Protein AF-A0A2H3KVD7-F1 (afdb_monomer_lite)

Organism: NCBI:txid1506545

Radius of gyration: 15.06 Å; chains: 1; bounding box: 33×27×46 Å

Structure (mmCIF, N/CA/C/O backbone):
data_AF-A0A2H3KVD7-F1
#
_entry.id   AF-A0A2H3KVD7-F1
#
loop_
_atom_site.group_PDB
_atom_site.id
_atom_site.type_symbol
_a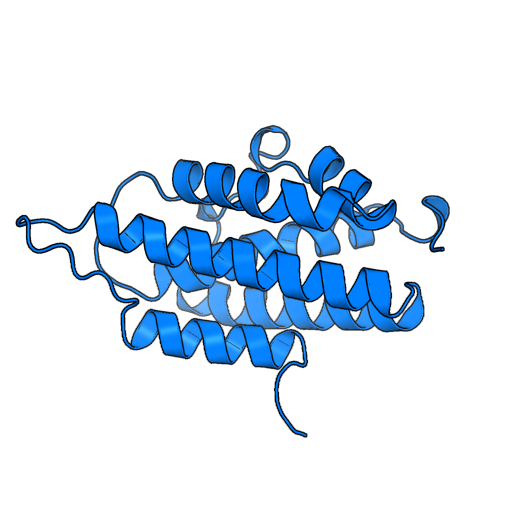tom_site.label_atom_id
_atom_site.label_alt_id
_atom_site.label_comp_id
_atom_site.label_asym_id
_atom_site.label_entity_id
_atom_site.label_seq_id
_atom_site.pdbx_PDB_ins_code
_atom_site.Cartn_x
_atom_site.Cartn_y
_atom_site.Cartn_z
_atom_site.occupancy
_atom_site.B_iso_or_equiv
_atom_site.auth_seq_id
_atom_site.auth_comp_id
_atom_site.auth_asym_id
_atom_site.auth_atom_id
_atom_site.pdbx_PDB_model_num
ATOM 1 N N . MET A 1 1 ? -15.560 2.776 14.580 1.00 54.00 1 MET A N 1
ATOM 2 C CA . MET A 1 1 ? -14.221 3.324 14.859 1.00 54.00 1 MET A CA 1
ATOM 3 C C . MET A 1 1 ? -13.344 2.201 15.348 1.00 54.00 1 MET A C 1
ATOM 5 O O . MET A 1 1 ? -13.723 1.535 16.313 1.00 54.00 1 MET A O 1
ATOM 9 N N . THR A 1 2 ? -12.218 1.989 14.683 1.00 61.47 2 THR A N 1
ATOM 10 C CA . THR A 1 2 ? -11.253 0.954 15.060 1.00 61.47 2 THR A CA 1
ATOM 11 C C . THR A 1 2 ? -10.244 1.555 16.020 1.00 61.47 2 THR A C 1
ATOM 13 O O . THR A 1 2 ? -9.649 2.585 15.731 1.00 61.47 2 THR A O 1
ATOM 16 N N . ARG A 1 3 ? -10.072 0.958 17.204 1.00 58.84 3 ARG A N 1
ATOM 17 C CA . ARG A 1 3 ? -9.093 1.464 18.177 1.00 58.84 3 ARG A CA 1
ATOM 18 C C . ARG A 1 3 ? -7.698 0.949 17.846 1.00 58.84 3 ARG A C 1
ATOM 20 O O . ARG A 1 3 ? -7.531 -0.237 17.564 1.00 58.84 3 ARG A O 1
ATOM 27 N N . ARG A 1 4 ? -6.710 1.824 18.032 1.00 53.81 4 ARG A N 1
ATOM 28 C CA . ARG A 1 4 ? -5.251 1.604 18.001 1.00 53.81 4 ARG A CA 1
ATOM 29 C C . ARG A 1 4 ? -4.741 0.253 18.513 1.00 53.81 4 ARG A C 1
ATOM 31 O O . ARG A 1 4 ? -3.754 -0.283 18.025 1.00 53.81 4 ARG A O 1
ATOM 38 N N . GLU A 1 5 ? -5.395 -0.274 19.542 1.00 58.00 5 GLU A N 1
ATOM 39 C CA . GLU A 1 5 ? -5.004 -1.489 20.268 1.00 58.00 5 GLU A CA 1
ATOM 40 C C . GLU A 1 5 ? -5.377 -2.785 19.531 1.00 58.00 5 GLU A C 1
ATOM 42 O O . GLU A 1 5 ? -5.016 -3.874 19.968 1.00 58.00 5 GLU A O 1
ATOM 47 N N . SER A 1 6 ? -6.083 -2.677 18.404 1.00 65.19 6 SER A N 1
ATOM 48 C CA . SER A 1 6 ? -6.601 -3.827 17.656 1.00 65.19 6 SER A CA 1
ATOM 49 C C . SER A 1 6 ? -5.545 -4.525 16.793 1.00 65.19 6 SER A C 1
ATOM 51 O O . SER A 1 6 ? -5.834 -5.598 16.258 1.00 65.19 6 SER A O 1
ATOM 53 N N . PHE A 1 7 ? -4.346 -3.939 16.648 1.00 80.38 7 PHE A N 1
ATOM 54 C CA . PHE A 1 7 ? -3.280 -4.463 15.792 1.00 80.38 7 PHE A CA 1
ATOM 55 C C . PHE A 1 7 ? -1.945 -4.612 16.528 1.00 80.38 7 PHE A C 1
ATOM 57 O O . PHE A 1 7 ? -1.482 -3.704 17.225 1.00 80.38 7 PHE A O 1
ATOM 64 N N . ASN A 1 8 ? -1.297 -5.761 16.341 1.00 85.62 8 ASN A N 1
ATOM 65 C CA . ASN A 1 8 ? 0.049 -6.033 16.840 1.00 85.62 8 ASN A CA 1
ATOM 66 C C . ASN A 1 8 ? 1.139 -5.500 15.887 1.00 85.62 8 ASN A C 1
ATOM 68 O O . ASN A 1 8 ? 0.862 -5.021 14.791 1.00 85.62 8 ASN A O 1
ATOM 72 N N . ALA A 1 9 ? 2.410 -5.583 16.294 1.00 81.25 9 ALA A N 1
ATOM 73 C CA . ALA A 1 9 ? 3.524 -5.044 15.510 1.00 81.25 9 ALA A CA 1
ATOM 74 C C . ALA A 1 9 ? 3.652 -5.656 14.101 1.00 81.25 9 ALA A C 1
ATOM 76 O O . ALA A 1 9 ? 3.942 -4.927 13.158 1.00 81.25 9 ALA A O 1
ATOM 77 N N . ALA A 1 10 ? 3.418 -6.962 13.943 1.00 82.56 10 ALA A N 1
ATOM 78 C CA . ALA A 1 10 ? 3.500 -7.630 12.643 1.00 82.56 10 ALA A CA 1
ATOM 79 C C . ALA A 1 10 ? 2.334 -7.238 11.722 1.00 82.56 10 ALA A C 1
ATOM 81 O O . ALA A 1 10 ? 2.520 -7.083 10.518 1.00 82.56 10 ALA A O 1
ATOM 82 N N . GLU A 1 11 ? 1.148 -7.034 12.293 1.00 87.38 11 GLU A N 1
ATOM 83 C CA . GLU A 1 11 ? -0.032 -6.538 11.580 1.00 87.38 11 GLU A CA 1
ATOM 84 C C . GLU A 1 11 ? 0.172 -5.095 11.106 1.00 87.38 11 GLU A C 1
ATOM 86 O O . GLU A 1 11 ? -0.116 -4.782 9.955 1.00 87.38 11 GLU A O 1
ATOM 91 N N . TRP A 1 12 ? 0.764 -4.237 11.941 1.00 84.56 12 TRP A N 1
ATOM 92 C CA . TRP A 1 12 ? 1.166 -2.894 11.518 1.00 84.56 12 TRP A CA 1
ATOM 93 C C . TRP A 1 12 ? 2.193 -2.926 10.389 1.00 84.56 12 TRP A C 1
ATOM 95 O O . TRP A 1 12 ? 2.063 -2.172 9.432 1.00 84.56 12 TRP A O 1
ATOM 105 N N . THR A 1 13 ? 3.191 -3.807 10.460 1.00 82.44 13 THR A N 1
ATOM 106 C CA . THR A 1 13 ? 4.155 -3.971 9.367 1.00 82.44 13 THR A CA 1
ATOM 107 C C . THR A 1 13 ? 3.457 -4.383 8.072 1.00 82.44 13 THR A C 1
ATOM 109 O O . THR A 1 13 ? 3.656 -3.729 7.056 1.00 82.44 13 THR A O 1
ATOM 112 N N . LEU A 1 14 ? 2.559 -5.373 8.120 1.00 86.38 14 LEU A N 1
ATOM 113 C CA . LEU A 1 14 ? 1.763 -5.800 6.965 1.00 86.38 14 LEU A CA 1
ATOM 114 C C . LEU A 1 14 ? 0.976 -4.639 6.334 1.00 86.38 14 LEU A C 1
ATOM 116 O O . LEU A 1 14 ? 1.015 -4.468 5.117 1.00 86.38 14 LEU A O 1
ATOM 120 N N . LEU A 1 15 ? 0.292 -3.829 7.151 1.00 87.38 15 LEU A N 1
ATOM 121 C CA . LEU A 1 15 ? -0.505 -2.696 6.666 1.00 87.38 15 LEU A CA 1
ATOM 122 C C . LEU A 1 15 ? 0.341 -1.633 5.953 1.00 87.38 15 LEU A C 1
ATOM 124 O O . LEU A 1 15 ? -0.174 -0.955 5.066 1.00 87.38 15 LEU A O 1
ATOM 128 N N . GLY A 1 16 ? 1.616 -1.493 6.322 1.00 83.50 16 GLY A N 1
ATOM 129 C CA . GLY A 1 16 ? 2.540 -0.542 5.704 1.00 83.50 16 GLY A CA 1
ATOM 130 C C . GLY A 1 16 ? 3.337 -1.099 4.540 1.00 83.50 16 GLY A C 1
ATOM 131 O O . GLY A 1 16 ? 3.705 -0.344 3.646 1.00 83.50 16 GLY A O 1
ATOM 132 N N . ASP A 1 17 ? 3.588 -2.402 4.530 1.00 84.25 17 ASP A N 1
ATOM 133 C CA . ASP A 1 17 ? 4.376 -3.044 3.485 1.00 84.25 17 ASP A CA 1
ATOM 134 C C . ASP A 1 17 ? 3.518 -3.329 2.247 1.00 84.25 17 ASP A C 1
ATOM 136 O O . ASP A 1 17 ? 4.013 -3.206 1.131 1.00 84.25 17 ASP A O 1
ATOM 140 N N . ALA A 1 18 ? 2.220 -3.615 2.406 1.00 88.31 18 ALA A N 1
ATOM 141 C CA . ALA A 1 18 ? 1.333 -3.873 1.269 1.00 88.31 18 ALA A CA 1
ATOM 142 C C . ALA A 1 18 ? 1.222 -2.694 0.270 1.00 88.31 18 ALA A C 1
ATOM 144 O O . ALA A 1 18 ? 1.398 -2.934 -0.927 1.00 88.31 18 ALA A O 1
ATOM 145 N N . PRO A 1 19 ? 1.013 -1.428 0.695 1.00 86.88 19 PRO A N 1
ATOM 146 C CA . PRO A 1 19 ? 1.011 -0.288 -0.219 1.00 86.88 19 PRO A CA 1
ATOM 147 C C . PRO A 1 19 ? 2.367 -0.089 -0.916 1.00 86.88 19 PRO A C 1
ATOM 149 O O . PRO A 1 19 ? 2.415 0.170 -2.119 1.00 86.88 19 PRO A O 1
ATOM 152 N N . LEU A 1 20 ? 3.478 -0.257 -0.189 1.00 82.94 20 LEU A N 1
ATOM 153 C CA . LEU A 1 20 ? 4.827 -0.109 -0.746 1.00 82.94 20 LEU A CA 1
ATOM 154 C C . LEU A 1 20 ? 5.145 -1.204 -1.772 1.00 82.94 20 LEU A C 1
ATOM 156 O O . LEU A 1 20 ? 5.687 -0.908 -2.837 1.00 82.94 20 LEU A O 1
ATOM 160 N N . ALA A 1 21 ? 4.772 -2.452 -1.483 1.00 84.81 21 ALA A N 1
ATOM 161 C CA . ALA A 1 21 ? 4.927 -3.574 -2.399 1.00 84.81 21 ALA A CA 1
ATOM 162 C C . ALA A 1 21 ? 4.078 -3.387 -3.665 1.00 84.81 21 ALA A C 1
ATOM 164 O O . ALA A 1 21 ? 4.566 -3.644 -4.764 1.00 84.81 21 ALA A O 1
ATOM 165 N N . ALA A 1 22 ? 2.849 -2.870 -3.541 1.00 88.25 22 ALA A N 1
ATOM 166 C CA . ALA A 1 22 ? 2.006 -2.534 -4.688 1.00 88.25 22 ALA A CA 1
ATOM 167 C C . ALA A 1 22 ? 2.649 -1.466 -5.587 1.00 88.25 22 ALA A C 1
ATOM 169 O O . ALA A 1 22 ? 2.747 -1.663 -6.799 1.00 88.25 22 ALA A O 1
ATOM 170 N N . GLY A 1 23 ? 3.144 -0.368 -5.003 1.00 83.31 23 GLY A N 1
ATOM 171 C CA . GLY A 1 23 ? 3.862 0.664 -5.755 1.00 83.31 23 GLY A CA 1
ATOM 172 C C . GLY A 1 23 ? 5.129 0.124 -6.427 1.00 83.31 23 GLY A C 1
ATOM 173 O O . GLY A 1 23 ? 5.389 0.425 -7.590 1.00 83.31 23 GLY A O 1
ATOM 174 N N . ALA A 1 24 ? 5.890 -0.726 -5.733 1.00 79.88 24 ALA A N 1
ATOM 175 C CA . ALA A 1 24 ? 7.101 -1.345 -6.267 1.00 79.88 24 ALA A CA 1
ATOM 176 C C . ALA A 1 24 ? 6.804 -2.308 -7.428 1.00 79.88 24 ALA A C 1
ATOM 178 O O . ALA A 1 24 ? 7.501 -2.282 -8.441 1.00 79.88 24 ALA A O 1
ATOM 179 N N . ALA A 1 25 ? 5.755 -3.127 -7.313 1.00 84.12 25 ALA A N 1
ATOM 180 C CA . ALA A 1 25 ? 5.337 -4.040 -8.372 1.00 84.12 25 ALA A CA 1
ATOM 181 C C . ALA A 1 25 ? 4.958 -3.286 -9.655 1.00 84.12 25 ALA A C 1
ATOM 183 O O . ALA A 1 25 ? 5.305 -3.732 -10.746 1.00 84.12 25 ALA A O 1
ATOM 184 N N . VAL A 1 26 ? 4.299 -2.127 -9.532 1.00 83.56 26 VAL A N 1
ATOM 185 C CA . VAL A 1 26 ? 3.985 -1.256 -10.676 1.00 83.56 26 VAL A CA 1
ATOM 186 C C . VAL A 1 26 ? 5.229 -0.610 -11.260 1.00 83.56 26 VAL A C 1
ATOM 188 O O . VAL A 1 26 ? 5.404 -0.661 -12.473 1.00 83.56 26 VAL A O 1
ATOM 191 N N . ALA A 1 27 ? 6.101 -0.045 -10.421 1.00 76.88 27 ALA A N 1
ATOM 192 C CA . ALA A 1 27 ? 7.344 0.578 -10.876 1.00 76.88 27 ALA A CA 1
ATOM 193 C C . ALA A 1 27 ? 8.201 -0.393 -11.698 1.00 76.88 27 ALA A C 1
ATOM 195 O O . ALA A 1 27 ? 8.738 -0.029 -12.741 1.00 76.88 27 ALA A O 1
ATOM 196 N N . LEU A 1 28 ? 8.295 -1.645 -11.245 1.00 76.56 28 LEU A N 1
ATOM 197 C CA . LEU A 1 28 ? 9.092 -2.672 -11.906 1.00 76.56 28 LEU A CA 1
ATOM 198 C C . LEU A 1 28 ? 8.383 -3.303 -13.116 1.00 76.56 28 LEU A C 1
ATOM 200 O O . LEU A 1 28 ? 9.041 -3.984 -13.902 1.00 76.56 28 LEU A O 1
ATOM 204 N N . ALA A 1 29 ? 7.072 -3.082 -13.289 1.00 77.50 29 ALA A N 1
ATOM 205 C CA . ALA A 1 29 ? 6.307 -3.634 -14.407 1.00 77.50 29 ALA A CA 1
ATOM 206 C C . ALA A 1 29 ? 6.690 -3.046 -15.767 1.00 77.50 29 ALA A C 1
ATOM 208 O O . ALA A 1 29 ? 6.412 -3.660 -16.794 1.00 77.50 29 ALA A O 1
ATOM 209 N N . SER A 1 30 ? 7.360 -1.892 -15.784 1.00 65.06 30 SER A N 1
ATOM 210 C CA . SER A 1 30 ? 7.786 -1.215 -17.004 1.00 65.06 30 SER A CA 1
ATOM 211 C C . SER A 1 30 ? 9.321 -1.186 -17.105 1.00 65.06 30 SER A C 1
ATOM 213 O O . SER A 1 30 ? 9.995 -0.609 -16.248 1.00 65.06 30 SER A O 1
ATOM 215 N N . PRO A 1 31 ? 9.934 -1.791 -18.141 1.00 52.75 31 PRO A N 1
ATOM 216 C CA . PRO A 1 31 ? 11.380 -1.763 -18.330 1.00 52.75 31 PRO A CA 1
ATOM 217 C C . PRO A 1 31 ? 11.807 -0.435 -18.980 1.00 52.75 31 PRO A C 1
ATOM 219 O O . PRO A 1 31 ? 12.018 -0.351 -20.188 1.00 52.75 31 PRO A O 1
ATOM 222 N N . GLY A 1 32 ? 11.944 0.618 -18.171 1.00 49.34 32 GLY A N 1
ATOM 223 C CA . GLY A 1 32 ? 12.363 1.956 -18.608 1.00 49.34 32 GLY A CA 1
ATOM 224 C C . GLY A 1 32 ? 13.133 2.700 -17.518 1.00 49.34 32 GLY A C 1
ATOM 225 O O . GLY A 1 32 ? 12.573 3.513 -16.801 1.00 49.34 32 GLY A O 1
ATOM 226 N N . GLY A 1 33 ? 14.423 2.401 -17.347 1.00 49.06 33 GLY A N 1
ATOM 227 C CA . GLY A 1 33 ? 15.237 2.890 -16.227 1.00 49.06 33 GLY A CA 1
ATOM 228 C C . GLY A 1 33 ? 15.150 4.401 -15.952 1.00 49.06 33 GLY A C 1
ATOM 229 O O . GLY A 1 33 ? 15.663 5.211 -16.721 1.00 49.06 33 GLY A O 1
ATOM 230 N N . GLY A 1 34 ? 14.587 4.762 -14.795 1.00 50.12 34 GLY A N 1
ATOM 231 C CA . GLY A 1 34 ? 14.566 6.116 -14.242 1.00 50.12 34 GLY A CA 1
ATOM 232 C C . GLY A 1 34 ? 14.885 6.090 -12.745 1.00 50.12 34 GLY A C 1
ATOM 233 O O . GLY A 1 34 ? 14.227 5.425 -11.957 1.00 50.12 34 GLY A O 1
ATOM 234 N N . ARG A 1 35 ? 15.942 6.796 -12.342 1.00 50.78 35 ARG A N 1
ATOM 235 C CA . ARG A 1 35 ? 16.692 6.584 -11.090 1.00 50.78 35 ARG A CA 1
ATOM 236 C C . ARG A 1 35 ? 16.108 7.244 -9.824 1.00 50.78 35 ARG A C 1
ATOM 238 O O . ARG A 1 35 ? 16.885 7.577 -8.933 1.00 50.78 35 ARG A O 1
ATOM 245 N N . SER A 1 36 ? 14.789 7.433 -9.716 1.00 55.09 36 SER A N 1
ATOM 246 C CA . SER A 1 36 ? 14.174 8.006 -8.498 1.00 55.09 36 SER A CA 1
ATOM 247 C C . SER A 1 36 ? 12.889 7.304 -8.033 1.00 55.09 36 SER A C 1
ATOM 249 O O . SER A 1 36 ? 11.957 7.943 -7.550 1.00 55.09 36 SER A O 1
ATOM 251 N N . GLU A 1 37 ? 12.842 5.969 -8.129 1.00 60.50 37 GLU A N 1
ATOM 252 C CA . GLU A 1 37 ? 11.740 5.139 -7.598 1.00 60.50 37 GLU A CA 1
ATOM 253 C C . GLU A 1 37 ? 11.421 5.456 -6.127 1.00 60.50 37 GLU A C 1
ATOM 255 O O . GLU A 1 37 ? 10.259 5.529 -5.737 1.00 60.50 37 GLU A O 1
ATOM 260 N N . ALA A 1 38 ? 12.450 5.723 -5.316 1.00 60.75 38 ALA A N 1
ATOM 261 C CA . ALA A 1 38 ? 12.279 6.080 -3.911 1.00 60.75 38 ALA A CA 1
ATOM 262 C C . ALA A 1 38 ? 11.589 7.444 -3.724 1.00 60.75 38 ALA A C 1
ATOM 264 O O . ALA A 1 38 ? 10.733 7.582 -2.858 1.00 60.75 38 ALA A O 1
ATOM 265 N N . GLU A 1 39 ? 11.919 8.454 -4.535 1.00 65.69 39 GLU A N 1
ATOM 266 C CA . GLU A 1 39 ? 11.308 9.786 -4.427 1.00 65.69 39 GLU A CA 1
ATOM 267 C C . GLU A 1 39 ? 9.864 9.793 -4.927 1.00 65.69 39 GLU A C 1
ATOM 269 O O . GLU A 1 39 ? 9.006 10.411 -4.299 1.00 65.69 39 GLU A O 1
ATOM 274 N N . ALA A 1 40 ? 9.583 9.069 -6.014 1.00 69.81 40 ALA A N 1
ATOM 275 C CA . ALA A 1 40 ? 8.225 8.856 -6.506 1.00 69.81 40 ALA A CA 1
ATOM 276 C C . ALA A 1 40 ? 7.357 8.141 -5.461 1.00 69.81 40 ALA A C 1
ATOM 278 O O . ALA A 1 40 ? 6.238 8.574 -5.190 1.00 69.81 40 ALA A O 1
ATOM 279 N N . MET A 1 41 ? 7.900 7.106 -4.813 1.00 70.50 41 MET A N 1
ATOM 280 C CA . MET A 1 41 ? 7.226 6.400 -3.722 1.00 70.50 41 MET A CA 1
ATOM 281 C C . MET A 1 41 ? 6.955 7.325 -2.529 1.00 70.50 41 MET A C 1
ATOM 283 O O . MET A 1 41 ? 5.849 7.334 -1.999 1.00 70.50 41 MET A O 1
ATOM 287 N N . MET A 1 42 ? 7.930 8.150 -2.128 1.00 69.62 42 MET A N 1
ATOM 288 C CA . MET A 1 42 ? 7.757 9.109 -1.027 1.00 69.62 42 MET A CA 1
ATOM 289 C C . MET A 1 42 ? 6.709 10.184 -1.348 1.00 69.62 42 MET A C 1
ATOM 291 O O . MET A 1 42 ? 5.864 10.491 -0.505 1.00 69.62 42 MET A O 1
ATOM 295 N N . LYS A 1 43 ? 6.724 10.748 -2.563 1.00 72.44 43 LYS A N 1
ATOM 296 C CA . LYS A 1 43 ? 5.719 11.730 -3.006 1.00 72.44 43 LYS A CA 1
ATOM 297 C C . LYS A 1 43 ? 4.328 11.109 -3.092 1.00 72.44 43 LYS A C 1
ATOM 299 O O . LYS A 1 43 ? 3.380 11.702 -2.582 1.00 72.44 43 LYS A O 1
ATOM 304 N N . GLY A 1 44 ? 4.227 9.899 -3.641 1.00 72.00 44 GLY A N 1
ATOM 305 C CA . GLY A 1 44 ? 2.976 9.149 -3.710 1.00 72.00 44 GLY A CA 1
ATOM 306 C C . GLY A 1 44 ? 2.423 8.822 -2.330 1.00 72.00 44 GLY A C 1
ATOM 307 O O . GLY A 1 44 ? 1.233 9.001 -2.099 1.00 72.00 44 GLY A O 1
ATOM 308 N N . TRP A 1 45 ? 3.284 8.438 -1.383 1.00 74.81 45 TRP A N 1
ATOM 309 C CA . TRP A 1 45 ? 2.876 8.159 -0.005 1.00 74.81 45 TRP A CA 1
ATOM 310 C C . TRP A 1 45 ? 2.295 9.399 0.667 1.00 74.81 45 TRP A C 1
ATOM 312 O O . TRP A 1 45 ? 1.238 9.325 1.290 1.00 74.81 45 TRP A O 1
ATOM 322 N N . ARG A 1 46 ? 2.952 10.555 0.509 1.00 75.81 46 ARG A N 1
ATOM 323 C CA . ARG A 1 46 ? 2.461 11.830 1.049 1.00 75.81 46 ARG A CA 1
ATOM 324 C C . ARG A 1 46 ? 1.135 12.239 0.405 1.00 75.81 46 ARG A C 1
ATOM 326 O O . ARG A 1 46 ? 0.191 12.524 1.131 1.00 75.81 46 ARG A O 1
ATOM 333 N N . ALA A 1 47 ? 1.042 12.198 -0.924 1.00 74.81 47 ALA A N 1
ATOM 334 C CA . ALA A 1 47 ? -0.165 12.581 -1.658 1.00 74.81 47 ALA A CA 1
ATOM 335 C C . ALA A 1 47 ? -1.364 11.666 -1.348 1.00 74.81 47 ALA A C 1
ATOM 337 O O . ALA A 1 47 ? -2.462 12.146 -1.079 1.00 74.81 47 ALA A O 1
ATOM 338 N N . ALA A 1 48 ? -1.161 10.345 -1.325 1.00 71.38 48 ALA A N 1
ATOM 339 C CA . ALA A 1 48 ? -2.207 9.394 -0.951 1.00 71.38 48 ALA A CA 1
ATOM 340 C C . ALA A 1 48 ? -2.568 9.518 0.542 1.00 71.38 48 ALA A C 1
ATOM 342 O O . ALA A 1 48 ? -3.730 9.375 0.931 1.00 71.38 48 ALA A O 1
ATOM 343 N N . GLY A 1 49 ? -1.578 9.836 1.380 1.00 70.81 49 GLY A N 1
ATOM 344 C CA . GLY A 1 49 ? -1.742 10.012 2.814 1.00 70.81 49 GLY A CA 1
ATOM 345 C C . GLY A 1 49 ? -2.605 11.212 3.203 1.00 70.81 49 GLY A C 1
ATOM 346 O O . GLY A 1 49 ? -3.306 11.124 4.204 1.00 70.81 49 GLY A O 1
ATOM 347 N N . GLU A 1 50 ? -2.628 12.296 2.422 1.00 74.56 50 GLU A N 1
ATOM 348 C CA . GLU A 1 50 ? -3.464 13.479 2.707 1.00 74.56 50 GLU A CA 1
ATOM 349 C C . GLU A 1 50 ? -4.966 13.157 2.740 1.00 74.56 50 GLU A C 1
ATOM 351 O O . GLU A 1 50 ? -5.699 13.674 3.587 1.00 74.56 50 GLU A O 1
ATOM 356 N N . HIS A 1 51 ? -5.426 12.268 1.856 1.00 67.50 51 HIS A N 1
ATOM 357 C CA . HIS A 1 51 ? -6.815 11.805 1.838 1.00 67.50 51 HIS A CA 1
ATOM 358 C C . HIS A 1 51 ? -7.065 10.702 2.868 1.00 67.50 51 HIS A C 1
ATOM 360 O O . HIS A 1 51 ? -8.075 10.722 3.569 1.00 67.50 51 HIS A O 1
ATOM 366 N N . PHE A 1 52 ? -6.125 9.767 3.016 1.00 70.94 52 PHE A N 1
ATOM 367 C CA . PHE A 1 52 ? -6.285 8.635 3.926 1.00 70.94 52 PHE A CA 1
ATOM 368 C C . PHE A 1 52 ? -6.217 9.037 5.411 1.00 70.94 52 PHE A C 1
ATOM 370 O O . PHE A 1 52 ? -6.933 8.478 6.248 1.00 70.94 52 PHE A O 1
ATOM 377 N N . ALA A 1 53 ? -5.429 10.067 5.740 1.00 74.31 53 ALA A N 1
ATOM 378 C CA . ALA A 1 53 ? -5.280 10.604 7.092 1.00 74.31 53 ALA A CA 1
ATOM 379 C C . ALA A 1 53 ? -6.533 11.307 7.643 1.00 74.31 53 ALA A C 1
ATOM 381 O O . ALA A 1 53 ? -6.526 11.769 8.783 1.00 74.31 53 ALA A O 1
ATOM 382 N N . GLN A 1 54 ? -7.619 11.373 6.868 1.00 77.00 54 GLN A N 1
ATOM 383 C CA . GLN A 1 54 ? -8.922 11.829 7.357 1.00 77.00 54 GLN A CA 1
ATOM 384 C C . GLN A 1 54 ? -9.580 10.809 8.302 1.00 77.00 54 GLN A C 1
ATOM 386 O O . GLN A 1 54 ? -10.449 11.178 9.091 1.00 77.00 54 GLN A O 1
ATOM 391 N N . THR A 1 55 ? -9.138 9.546 8.267 1.00 75.06 55 THR A N 1
ATOM 392 C CA . THR A 1 55 ? -9.544 8.499 9.217 1.00 75.06 55 THR A CA 1
ATOM 393 C C . THR A 1 55 ? -8.489 8.317 10.313 1.00 75.06 55 THR A C 1
ATOM 395 O O . THR A 1 55 ? -7.300 8.524 10.077 1.00 75.06 55 THR A O 1
ATOM 398 N N . GLU A 1 56 ? -8.896 7.894 11.517 1.00 77.94 56 GLU A N 1
ATOM 399 C CA . GLU A 1 56 ? -7.957 7.658 12.632 1.00 77.94 56 GLU A CA 1
ATOM 400 C C . GLU A 1 56 ? -6.930 6.569 12.280 1.00 77.94 56 GLU A C 1
ATOM 402 O O . GLU A 1 56 ? -5.726 6.769 12.453 1.00 77.94 56 GLU A O 1
ATOM 407 N N . LEU A 1 57 ? -7.395 5.458 11.694 1.00 77.31 57 LEU A N 1
ATOM 408 C CA . LEU A 1 57 ? -6.529 4.388 11.203 1.00 77.31 57 LEU A CA 1
ATOM 409 C C . LEU A 1 57 ? -5.579 4.888 10.111 1.00 77.31 57 LEU A C 1
ATOM 411 O O . LEU A 1 57 ? -4.391 4.567 10.130 1.00 77.31 57 LEU A O 1
ATOM 415 N N . GLY A 1 58 ? -6.084 5.677 9.164 1.00 75.88 58 GLY A N 1
ATOM 416 C CA . GLY A 1 58 ? -5.274 6.147 8.054 1.00 75.88 58 GLY A CA 1
ATOM 417 C C . GLY A 1 58 ? -4.212 7.153 8.470 1.00 75.88 58 GLY A C 1
ATOM 418 O O . GLY A 1 58 ? -3.069 7.043 8.031 1.00 75.88 58 GLY A O 1
ATOM 419 N N . ALA A 1 59 ? -4.530 8.061 9.396 1.00 78.00 59 ALA A N 1
ATOM 420 C CA . ALA A 1 59 ? -3.552 8.995 9.946 1.00 78.00 59 ALA A CA 1
ATOM 421 C C . ALA A 1 59 ? -2.419 8.246 10.655 1.00 78.00 59 ALA A C 1
ATOM 423 O O . ALA A 1 59 ? -1.245 8.599 10.523 1.00 78.00 59 ALA A O 1
ATOM 424 N N . GLU A 1 60 ? -2.761 7.177 11.375 1.00 78.06 60 GLU A N 1
ATOM 425 C CA . GLU A 1 60 ? -1.779 6.357 12.065 1.00 78.06 60 GLU A CA 1
ATOM 426 C C . GLU A 1 60 ? -0.921 5.532 11.105 1.00 78.06 60 GLU A C 1
ATOM 428 O O . GLU A 1 60 ? 0.296 5.487 11.282 1.00 78.06 60 GLU A O 1
ATOM 433 N N . ILE A 1 61 ? -1.512 4.935 10.066 1.00 73.50 61 ILE A N 1
ATOM 434 C CA . ILE A 1 61 ? -0.764 4.226 9.020 1.00 73.50 61 ILE A CA 1
ATOM 435 C C . ILE A 1 61 ? 0.232 5.176 8.355 1.00 73.50 61 ILE A C 1
ATOM 437 O O . ILE A 1 61 ? 1.423 4.871 8.309 1.00 73.50 61 ILE A O 1
ATOM 441 N N . VAL A 1 62 ? -0.223 6.351 7.914 1.00 76.12 62 VAL A N 1
ATOM 442 C CA . VAL A 1 62 ? 0.623 7.341 7.232 1.00 76.12 62 VAL A CA 1
ATOM 443 C C . VAL A 1 62 ? 1.772 7.800 8.130 1.00 76.12 62 VAL A C 1
ATOM 445 O O . VAL A 1 62 ? 2.908 7.868 7.668 1.00 76.12 62 VAL A O 1
ATOM 448 N N . ALA A 1 63 ? 1.506 8.067 9.413 1.00 75.81 63 ALA A N 1
ATOM 449 C CA . ALA A 1 63 ? 2.515 8.549 10.355 1.00 75.81 63 ALA A CA 1
ATOM 450 C C . ALA A 1 63 ? 3.494 7.459 10.831 1.00 75.81 63 ALA A C 1
ATOM 452 O O . ALA A 1 63 ? 4.674 7.738 11.067 1.00 75.81 63 ALA A O 1
ATOM 453 N N . ARG A 1 64 ? 3.014 6.225 11.030 1.00 72.00 64 ARG A N 1
ATOM 454 C CA . ARG A 1 64 ? 3.801 5.111 11.585 1.00 72.00 64 ARG A CA 1
ATOM 455 C C . ARG A 1 64 ? 4.614 4.388 10.523 1.00 72.00 64 ARG A C 1
ATOM 457 O O . ARG A 1 64 ? 5.695 3.882 10.822 1.00 72.00 64 ARG A O 1
ATOM 464 N N . LEU A 1 65 ? 4.073 4.303 9.316 1.00 70.75 65 LEU A N 1
ATOM 465 C CA . LEU A 1 65 ? 4.613 3.490 8.233 1.00 70.75 65 LEU A CA 1
ATOM 466 C C . LEU A 1 65 ? 5.258 4.346 7.147 1.00 70.75 65 LEU A C 1
ATOM 468 O O . LEU A 1 65 ? 5.621 3.808 6.105 1.00 70.75 65 LEU A O 1
ATOM 472 N N . ASP A 1 66 ? 5.449 5.637 7.440 1.00 70.44 66 ASP A N 1
ATOM 473 C CA . ASP A 1 66 ? 6.197 6.585 6.627 1.00 70.44 66 ASP A CA 1
ATOM 474 C C . ASP A 1 66 ? 7.503 5.942 6.118 1.00 70.44 66 ASP A C 1
ATOM 476 O O . ASP A 1 66 ? 8.371 5.580 6.929 1.00 70.44 66 ASP A O 1
ATOM 480 N N . PRO A 1 67 ? 7.656 5.771 4.792 1.00 65.19 67 PRO A N 1
ATOM 481 C CA . PRO A 1 67 ? 8.837 5.151 4.212 1.00 65.19 67 PRO A CA 1
ATOM 482 C C . PRO A 1 67 ? 10.124 5.931 4.521 1.00 65.19 67 PRO A C 1
ATOM 484 O O . PRO A 1 67 ? 11.185 5.313 4.604 1.00 65.19 67 PRO A O 1
ATOM 487 N N . GLU A 1 68 ? 10.063 7.243 4.797 1.00 66.38 68 GLU A N 1
ATOM 488 C CA . GLU A 1 68 ? 11.232 8.020 5.249 1.00 66.38 68 GLU A CA 1
ATOM 489 C C . GLU A 1 68 ? 11.742 7.561 6.623 1.00 66.38 68 GLU A C 1
ATOM 491 O O . GLU A 1 68 ? 12.930 7.676 6.931 1.00 66.38 68 GLU A O 1
ATOM 496 N N . ARG A 1 69 ? 10.851 7.013 7.455 1.00 64.19 69 ARG A N 1
ATOM 497 C CA . ARG A 1 69 ? 11.165 6.498 8.795 1.00 64.19 69 ARG A CA 1
ATOM 498 C C . ARG A 1 69 ? 11.489 5.004 8.794 1.00 64.19 69 ARG A C 1
ATOM 500 O O . ARG A 1 69 ? 11.938 4.489 9.817 1.00 64.19 69 ARG A O 1
ATOM 507 N N . ARG A 1 70 ? 11.277 4.313 7.666 1.00 63.91 70 ARG A N 1
ATOM 508 C CA . ARG A 1 70 ? 11.515 2.873 7.489 1.00 63.91 70 ARG A CA 1
ATOM 509 C C . ARG A 1 70 ? 12.388 2.600 6.250 1.00 63.91 70 ARG A C 1
ATOM 511 O O . ARG A 1 70 ? 11.903 2.075 5.252 1.00 63.91 70 ARG A O 1
ATOM 518 N N . PRO A 1 71 ? 13.703 2.881 6.304 1.00 53.88 71 PRO A N 1
ATOM 519 C CA . PRO A 1 71 ? 14.604 2.645 5.168 1.00 53.88 71 PRO A CA 1
ATOM 520 C C . PRO A 1 71 ? 14.733 1.158 4.780 1.00 53.88 71 PRO A C 1
ATOM 522 O O . PRO A 1 71 ? 15.148 0.832 3.671 1.00 53.88 71 PRO A O 1
ATOM 525 N N . GLU A 1 72 ? 14.367 0.244 5.680 1.00 51.75 72 GLU A N 1
ATOM 526 C CA . GLU A 1 72 ? 14.466 -1.209 5.507 1.00 51.75 72 GLU A CA 1
ATOM 527 C C . GLU A 1 72 ? 13.230 -1.877 4.873 1.00 51.75 72 GLU A C 1
ATOM 529 O O . GLU A 1 72 ? 13.3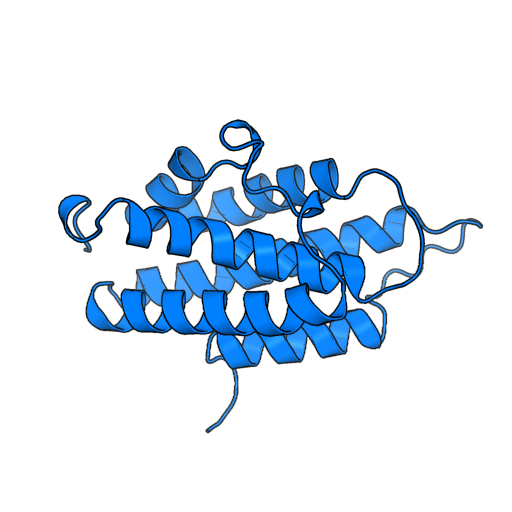08 -3.053 4.511 1.00 51.75 72 GLU A O 1
ATOM 534 N N . SER A 1 73 ? 12.137 -1.134 4.652 1.00 52.19 73 SER A N 1
ATOM 535 C CA . SER A 1 73 ? 10.943 -1.581 3.903 1.00 52.19 73 SER A CA 1
ATOM 536 C C . SER A 1 73 ? 10.974 -1.187 2.415 1.00 52.19 73 SER A C 1
ATOM 538 O O . SER A 1 73 ? 9.948 -1.201 1.740 1.00 52.19 73 SER A O 1
ATOM 540 N N . GLY A 1 74 ? 12.136 -0.775 1.896 1.00 50.50 74 GLY A N 1
ATOM 541 C CA . GLY A 1 74 ? 12.277 -0.253 0.535 1.00 50.50 74 GLY A CA 1
ATOM 542 C C . GLY A 1 74 ? 12.120 -1.302 -0.575 1.00 50.50 74 GLY A C 1
ATOM 543 O O . GLY A 1 74 ? 12.549 -2.447 -0.440 1.00 50.50 74 GLY A O 1
ATOM 544 N N . ALA A 1 75 ? 11.606 -0.850 -1.726 1.00 48.75 75 ALA A N 1
ATOM 545 C CA . ALA A 1 75 ? 11.442 -1.605 -2.978 1.00 48.75 75 ALA A CA 1
ATOM 546 C C . ALA A 1 75 ? 12.718 -2.328 -3.472 1.00 48.75 75 ALA A C 1
ATOM 548 O O . ALA A 1 75 ? 12.641 -3.291 -4.229 1.00 48.75 75 ALA A O 1
ATOM 549 N N . ALA A 1 76 ? 13.896 -1.908 -2.995 1.00 47.19 76 ALA A N 1
ATOM 550 C CA . ALA A 1 76 ? 15.208 -2.437 -3.364 1.00 47.19 76 ALA A CA 1
ATOM 551 C C . ALA A 1 76 ? 15.464 -3.910 -2.974 1.00 47.19 76 ALA A C 1
ATOM 553 O O . ALA A 1 76 ? 16.512 -4.452 -3.324 1.00 47.19 76 ALA A O 1
ATOM 554 N N . ARG A 1 77 ? 14.555 -4.568 -2.239 1.00 52.03 77 ARG A N 1
ATOM 555 C CA . ARG A 1 77 ? 14.714 -5.972 -1.814 1.00 52.03 77 ARG A CA 1
ATOM 556 C C . ARG A 1 77 ? 14.174 -7.015 -2.790 1.00 52.03 77 ARG A C 1
ATOM 558 O O . ARG A 1 77 ? 14.428 -8.198 -2.570 1.00 52.03 77 ARG A O 1
ATOM 565 N N . TYR A 1 78 ? 13.473 -6.623 -3.851 1.00 49.50 78 TYR A N 1
ATOM 566 C CA . TYR A 1 78 ? 12.611 -7.562 -4.563 1.00 49.50 78 TYR A CA 1
ATOM 567 C C . TYR A 1 78 ? 13.024 -7.806 -6.017 1.00 49.50 78 TYR A C 1
ATOM 569 O O . TYR A 1 78 ? 13.244 -6.875 -6.787 1.00 49.50 78 TYR A O 1
ATOM 577 N N . ALA A 1 79 ? 13.112 -9.082 -6.408 1.00 52.06 79 ALA A N 1
ATOM 578 C CA . ALA A 1 79 ? 13.220 -9.469 -7.811 1.00 52.06 79 ALA A CA 1
ATOM 579 C C . ALA A 1 79 ? 11.849 -9.320 -8.498 1.00 52.06 79 ALA A C 1
ATOM 581 O O . ALA A 1 79 ? 10.814 -9.540 -7.875 1.00 52.06 79 ALA A O 1
ATOM 582 N N . TYR A 1 80 ? 11.821 -8.993 -9.794 1.00 54.50 80 TYR A N 1
ATOM 583 C CA . TYR A 1 80 ? 10.568 -8.678 -10.499 1.00 54.50 80 TYR A CA 1
ATOM 584 C C . TYR A 1 80 ? 9.510 -9.801 -10.465 1.00 54.50 80 TYR A C 1
ATOM 586 O O . TYR A 1 80 ? 8.321 -9.535 -10.354 1.00 54.50 80 TYR A O 1
ATOM 594 N N . ALA A 1 81 ? 9.915 -11.072 -10.512 1.00 54.34 81 ALA A N 1
ATOM 595 C CA . ALA A 1 81 ? 8.955 -12.172 -10.390 1.00 54.34 81 ALA A CA 1
ATOM 596 C C . ALA A 1 81 ? 8.427 -12.328 -8.950 1.00 54.34 81 ALA A C 1
ATOM 598 O O . ALA A 1 81 ? 7.250 -12.614 -8.758 1.00 54.34 81 ALA A O 1
ATOM 599 N N . SER A 1 82 ? 9.274 -12.096 -7.938 1.00 69.44 82 SER A N 1
ATOM 600 C CA . SER A 1 82 ? 8.882 -12.238 -6.532 1.00 69.44 82 SER A CA 1
ATOM 601 C C . SER A 1 82 ? 8.045 -11.059 -6.032 1.00 69.44 82 SER A C 1
ATOM 603 O O . SER A 1 82 ? 7.181 -11.260 -5.189 1.00 69.44 82 SER A O 1
ATOM 605 N N . ILE A 1 83 ? 8.250 -9.846 -6.564 1.00 78.00 83 ILE A N 1
ATOM 606 C CA . ILE A 1 83 ? 7.534 -8.647 -6.096 1.00 78.00 83 ILE A CA 1
ATOM 607 C C . ILE A 1 83 ? 6.044 -8.675 -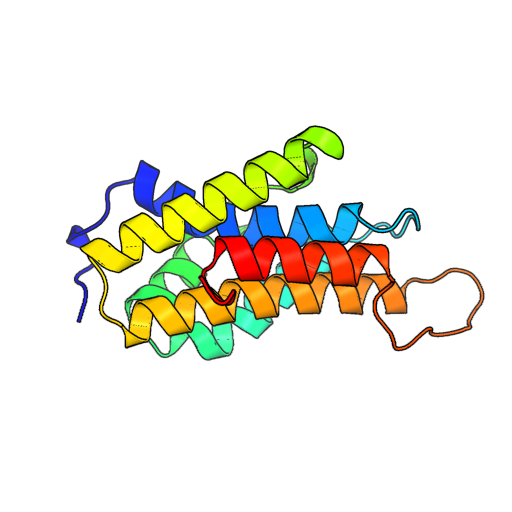6.434 1.00 78.00 83 ILE A C 1
ATOM 609 O O . ILE A 1 83 ? 5.241 -8.162 -5.666 1.00 78.00 83 ILE A O 1
ATOM 613 N N . VAL A 1 84 ? 5.656 -9.279 -7.561 1.00 81.81 84 VAL A N 1
ATOM 614 C CA . VAL A 1 84 ? 4.249 -9.320 -7.984 1.00 81.81 84 VAL A CA 1
ATOM 615 C C . VAL A 1 84 ? 3.446 -10.249 -7.083 1.00 81.81 84 VAL A C 1
ATOM 617 O O . VAL A 1 84 ? 2.404 -9.855 -6.562 1.00 81.81 84 VAL A O 1
ATOM 620 N N . GLU A 1 85 ? 3.939 -11.472 -6.879 1.00 85.56 85 GLU A N 1
ATOM 621 C CA . GLU A 1 85 ? 3.296 -12.449 -5.996 1.00 85.56 85 GLU A CA 1
ATOM 622 C C . GLU A 1 85 ? 3.234 -11.931 -4.557 1.00 85.56 85 GLU A C 1
ATOM 624 O O . GLU A 1 85 ? 2.189 -12.018 -3.911 1.00 85.56 85 GLU A O 1
ATOM 629 N N . GLU A 1 86 ? 4.319 -11.318 -4.081 1.00 85.88 86 GLU A N 1
ATOM 630 C CA . GLU A 1 86 ? 4.386 -10.737 -2.744 1.00 85.88 86 GLU A CA 1
ATOM 631 C C . GLU A 1 86 ? 3.444 -9.539 -2.579 1.00 85.88 86 GLU A C 1
ATOM 633 O O . GLU A 1 86 ? 2.713 -9.472 -1.594 1.00 85.88 86 GLU A O 1
ATOM 638 N N . ALA A 1 87 ? 3.381 -8.625 -3.552 1.00 88.38 87 ALA A N 1
ATOM 639 C CA . ALA A 1 87 ? 2.457 -7.495 -3.502 1.00 88.38 87 ALA A CA 1
ATOM 640 C C . ALA A 1 87 ? 0.994 -7.958 -3.460 1.00 88.38 87 ALA A C 1
ATOM 642 O O . ALA A 1 87 ? 0.197 -7.415 -2.690 1.00 88.38 87 ALA A O 1
ATOM 643 N N . VAL A 1 88 ? 0.640 -8.984 -4.242 1.00 91.19 88 VAL A N 1
ATOM 644 C CA . VAL A 1 88 ? -0.704 -9.579 -4.236 1.00 91.19 88 VAL A CA 1
ATOM 645 C C . VAL A 1 88 ? -1.018 -10.238 -2.890 1.00 91.19 88 VAL A C 1
ATOM 647 O O . VAL A 1 88 ? -2.101 -9.996 -2.349 1.00 91.19 88 VAL A O 1
ATOM 650 N N . ASP A 1 89 ? -0.093 -11.023 -2.327 1.00 91.12 89 ASP A N 1
ATOM 651 C CA . ASP A 1 89 ? -0.265 -11.655 -1.009 1.00 91.12 89 ASP A CA 1
ATOM 652 C C . ASP A 1 89 ? -0.439 -10.610 0.100 1.00 91.12 89 ASP A C 1
ATOM 654 O O . ASP A 1 89 ? -1.410 -10.659 0.861 1.00 91.12 89 ASP A O 1
ATOM 658 N N . LEU A 1 90 ? 0.456 -9.619 0.159 1.00 91.12 90 LEU A N 1
ATOM 659 C CA . LEU A 1 90 ? 0.426 -8.566 1.170 1.00 91.12 90 LEU A CA 1
ATOM 660 C C . LEU A 1 90 ? -0.867 -7.744 1.083 1.00 91.12 90 LEU A C 1
ATOM 662 O O . LEU A 1 90 ? -1.522 -7.539 2.107 1.00 91.12 90 LEU A O 1
ATOM 666 N N . CYS A 1 91 ? -1.286 -7.335 -0.121 1.00 92.62 91 CYS A N 1
ATOM 667 C CA . CYS A 1 91 ? -2.543 -6.604 -0.322 1.00 92.62 91 CYS A CA 1
ATOM 668 C C . CYS A 1 91 ? -3.761 -7.432 0.105 1.00 92.62 91 CYS A C 1
ATOM 670 O O . CYS A 1 91 ? -4.638 -6.928 0.812 1.00 92.62 91 CYS A O 1
ATOM 672 N N . GLY A 1 92 ? -3.806 -8.711 -0.281 1.00 92.31 92 GLY A N 1
ATOM 673 C CA . GLY A 1 92 ? -4.897 -9.612 0.085 1.00 92.31 92 GLY A CA 1
ATOM 674 C C . GLY A 1 92 ? -4.994 -9.823 1.598 1.00 92.31 92 GLY A C 1
ATOM 675 O O . GLY A 1 92 ? -6.081 -9.728 2.174 1.00 92.31 92 GLY A O 1
ATOM 676 N N . ARG A 1 93 ? -3.856 -10.046 2.265 1.00 92.69 93 ARG A N 1
ATOM 677 C CA . ARG A 1 93 ? -3.782 -10.236 3.722 1.00 92.69 93 ARG A CA 1
ATOM 678 C C . ARG A 1 93 ? -4.126 -8.967 4.493 1.00 92.69 93 ARG A C 1
ATOM 680 O O . ARG A 1 93 ? -4.837 -9.057 5.491 1.00 92.69 93 ARG A O 1
ATOM 687 N N . ALA A 1 94 ? -3.674 -7.801 4.033 1.00 91.25 94 ALA A N 1
ATOM 688 C CA . ALA A 1 94 ? -4.029 -6.519 4.634 1.00 91.25 94 ALA A CA 1
ATOM 689 C C . ALA A 1 94 ? -5.545 -6.267 4.555 1.00 91.25 94 ALA A C 1
ATOM 691 O O . ALA A 1 94 ? -6.173 -5.940 5.560 1.00 91.25 94 ALA A O 1
ATOM 692 N N . VAL A 1 95 ? -6.165 -6.511 3.394 1.00 92.44 95 VAL A N 1
ATOM 693 C CA . VAL A 1 95 ? -7.622 -6.3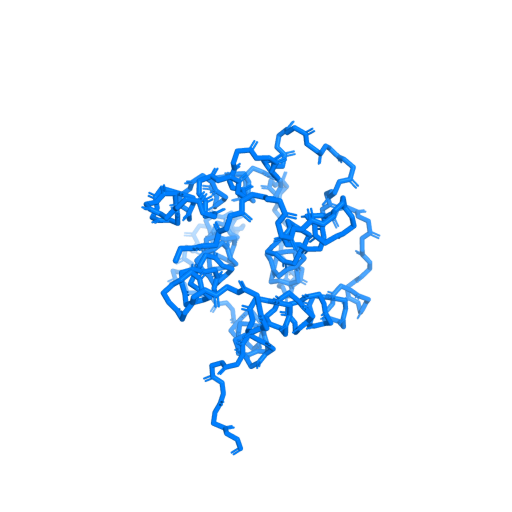81 3.232 1.00 92.44 95 VAL A CA 1
ATOM 694 C C . VAL A 1 95 ? -8.389 -7.403 4.068 1.00 92.44 95 VAL A C 1
ATOM 696 O O . VAL A 1 95 ? -9.415 -7.050 4.645 1.00 92.44 95 VAL A O 1
ATOM 699 N N . ALA A 1 96 ? -7.924 -8.650 4.162 1.00 91.88 96 ALA A N 1
ATOM 700 C CA . ALA A 1 96 ? -8.548 -9.654 5.023 1.00 91.88 96 ALA A CA 1
ATOM 701 C C . ALA A 1 96 ? -8.508 -9.230 6.501 1.00 91.88 96 ALA A C 1
ATOM 703 O O . ALA A 1 96 ? -9.539 -9.242 7.170 1.00 91.88 96 ALA A O 1
ATOM 704 N N . LEU A 1 97 ? -7.351 -8.757 6.971 1.00 90.94 97 LEU A N 1
ATOM 705 C CA . LEU A 1 97 ? -7.172 -8.246 8.329 1.00 90.94 97 LEU A CA 1
ATOM 706 C C . LEU A 1 97 ? -8.108 -7.061 8.626 1.00 90.94 97 LEU A C 1
ATOM 708 O O . LEU A 1 97 ? -8.769 -7.031 9.665 1.00 90.94 97 LEU A O 1
ATOM 712 N N . LEU A 1 98 ? -8.191 -6.092 7.710 1.00 89.00 98 LEU A N 1
ATOM 713 C CA . LEU A 1 98 ? -9.059 -4.924 7.871 1.00 89.00 98 LEU A CA 1
ATOM 714 C C . LEU A 1 98 ? -10.546 -5.275 7.750 1.00 89.00 98 LEU A C 1
ATOM 716 O O . LEU A 1 98 ? -11.355 -4.688 8.453 1.00 89.00 98 LEU A O 1
ATOM 720 N N . ARG A 1 99 ? -10.932 -6.267 6.939 1.00 89.12 99 ARG A N 1
ATOM 721 C CA . ARG A 1 99 ? -12.325 -6.753 6.890 1.00 89.12 99 ARG A CA 1
ATOM 722 C C . ARG A 1 99 ? -12.807 -7.309 8.227 1.00 89.12 99 ARG A C 1
ATOM 724 O O . ARG A 1 99 ? -13.987 -7.187 8.535 1.00 89.12 99 ARG A O 1
ATOM 731 N N . GLU A 1 100 ? -11.920 -7.943 8.988 1.00 87.31 100 GLU A N 1
ATOM 732 C CA . GLU A 1 100 ? -12.266 -8.547 10.277 1.00 87.31 100 GLU A CA 1
ATOM 733 C C . GLU A 1 100 ? -12.309 -7.530 11.419 1.00 87.31 100 GLU A C 1
ATOM 735 O O . GLU A 1 100 ? -13.078 -7.703 12.366 1.00 87.31 100 GLU A O 1
ATOM 740 N N . ARG A 1 101 ? -11.461 -6.495 11.361 1.00 85.50 101 ARG A N 1
ATOM 741 C CA . ARG A 1 101 ? -11.198 -5.620 12.515 1.00 85.50 101 ARG A CA 1
ATOM 742 C C . ARG A 1 101 ? -11.507 -4.147 12.291 1.00 85.50 101 ARG A C 1
ATOM 744 O O . ARG A 1 101 ? -11.632 -3.432 13.281 1.00 85.50 101 ARG A O 1
ATOM 751 N N . ALA A 1 102 ? -11.612 -3.703 11.041 1.00 85.06 102 ALA A N 1
ATOM 752 C CA . ALA A 1 102 ? -11.854 -2.312 10.691 1.00 85.06 102 ALA A CA 1
ATOM 753 C C . ALA A 1 102 ? -13.301 -2.048 10.262 1.00 85.06 102 ALA A C 1
ATOM 755 O O . ALA A 1 102 ? -14.060 -2.958 9.922 1.00 85.06 102 ALA A O 1
ATOM 756 N N . THR A 1 103 ? -13.704 -0.780 10.281 1.00 85.56 103 THR A N 1
ATOM 757 C CA . THR A 1 103 ? -14.974 -0.369 9.672 1.00 85.56 103 THR A CA 1
ATOM 758 C C . THR A 1 103 ? -14.886 -0.417 8.146 1.00 85.56 103 THR A C 1
ATOM 760 O O . THR A 1 103 ? -13.799 -0.370 7.574 1.00 85.56 103 THR A O 1
ATOM 763 N N . LEU A 1 104 ? -16.039 -0.487 7.472 1.00 85.50 104 LEU A N 1
ATOM 764 C CA . LEU A 1 104 ? -16.089 -0.464 6.004 1.00 85.50 104 LEU A CA 1
ATOM 765 C C . LEU A 1 104 ? -15.450 0.808 5.431 1.00 85.50 104 LEU A C 1
ATOM 767 O O . LEU A 1 104 ? -14.709 0.723 4.464 1.00 85.50 104 LEU A O 1
ATOM 771 N N . GLU A 1 105 ? -15.672 1.952 6.080 1.00 84.44 105 GLU A N 1
ATOM 772 C CA . GLU A 1 105 ? -15.081 3.237 5.696 1.00 84.44 105 GLU A CA 1
A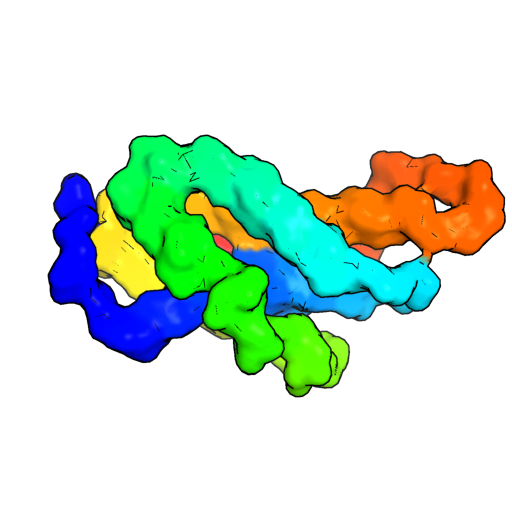TOM 773 C C . GLU A 1 105 ? -13.546 3.211 5.770 1.00 84.44 105 GLU A C 1
ATOM 775 O O . GLU A 1 105 ? -12.875 3.587 4.816 1.00 84.44 105 GLU A O 1
ATOM 780 N N . GLU A 1 106 ? -12.973 2.696 6.862 1.00 84.88 106 GLU A N 1
ATOM 781 C CA . GLU A 1 106 ? -11.514 2.560 7.011 1.00 84.88 106 GLU A CA 1
ATOM 782 C C . GLU A 1 106 ? -10.918 1.551 6.019 1.00 84.88 106 GLU A C 1
ATOM 784 O O . GLU A 1 106 ? -9.816 1.753 5.507 1.00 84.88 106 GLU A O 1
ATOM 789 N N . LEU A 1 107 ? -11.638 0.462 5.737 1.00 88.38 107 LEU A N 1
ATOM 790 C CA . LEU A 1 107 ? -11.230 -0.538 4.758 1.00 88.38 107 LEU A CA 1
ATOM 791 C C . LEU A 1 107 ? -11.221 0.030 3.334 1.00 88.38 107 LEU A C 1
ATOM 793 O O . LEU A 1 107 ? -10.275 -0.219 2.588 1.00 88.38 107 LEU A O 1
ATOM 797 N N . ASP A 1 108 ? -12.258 0.770 2.952 1.00 88.00 108 ASP A N 1
ATOM 798 C CA . ASP A 1 108 ? -12.346 1.381 1.627 1.00 88.00 108 ASP A CA 1
ATOM 799 C C . ASP A 1 108 ? -11.293 2.481 1.472 1.00 88.00 108 ASP A C 1
ATOM 801 O O . ASP A 1 108 ? -10.537 2.461 0.500 1.00 88.00 108 ASP A O 1
ATOM 805 N N . ALA A 1 109 ? -11.114 3.324 2.491 1.00 86.06 109 ALA A N 1
ATOM 806 C CA . ALA A 1 109 ? -10.058 4.330 2.512 1.00 86.06 109 ALA A CA 1
ATOM 807 C C . ALA A 1 109 ? -8.652 3.701 2.385 1.00 86.06 109 ALA A C 1
ATOM 809 O O . ALA A 1 109 ? -7.792 4.232 1.683 1.00 86.06 109 ALA A O 1
ATOM 810 N N . TYR A 1 110 ? -8.414 2.534 2.999 1.00 89.00 110 TYR A N 1
ATOM 811 C CA . TYR A 1 110 ? -7.143 1.815 2.859 1.00 89.00 110 TYR A CA 1
ATOM 812 C C . TYR A 1 110 ? -6.927 1.283 1.439 1.00 89.00 110 TYR A C 1
ATOM 814 O O . TYR A 1 110 ? -5.831 1.379 0.887 1.00 89.00 110 TYR A O 1
ATOM 822 N N . ARG A 1 111 ? -7.968 0.719 0.822 1.00 91.00 111 ARG A N 1
ATOM 823 C CA . ARG A 1 111 ? -7.886 0.235 -0.561 1.00 91.00 111 ARG A CA 1
ATOM 824 C C . ARG A 1 111 ? -7.624 1.378 -1.540 1.00 91.00 111 ARG A C 1
ATOM 826 O O . ARG A 1 111 ? -6.815 1.212 -2.449 1.00 91.00 111 ARG A O 1
ATOM 833 N N . GLU A 1 112 ? -8.300 2.512 -1.366 1.00 89.19 112 GLU A N 1
ATOM 834 C CA . GLU A 1 112 ? -8.062 3.732 -2.148 1.00 89.19 112 GLU A CA 1
ATOM 835 C C . GLU A 1 112 ? -6.631 4.239 -1.968 1.00 89.19 112 GLU A C 1
ATOM 837 O O . GLU A 1 112 ? -5.959 4.529 -2.955 1.00 89.19 112 GLU A O 1
ATOM 842 N N . PHE A 1 113 ? -6.123 4.249 -0.732 1.00 87.69 113 PHE A N 1
ATOM 843 C CA . PHE A 1 113 ? -4.741 4.624 -0.437 1.00 87.69 113 PHE A CA 1
ATOM 844 C C . PHE A 1 113 ? -3.721 3.778 -1.215 1.00 87.69 113 PHE A C 1
ATOM 846 O O . PHE A 1 113 ? -2.819 4.332 -1.845 1.00 87.69 113 PHE A O 1
ATOM 853 N N . VAL A 1 114 ? -3.876 2.447 -1.219 1.00 90.06 114 VAL A N 1
ATOM 854 C CA . VAL A 1 114 ? -2.973 1.540 -1.953 1.00 90.06 114 VAL A CA 1
ATOM 855 C C . VAL A 1 114 ? -3.014 1.807 -3.461 1.00 90.06 114 VAL A C 1
ATOM 857 O O . VAL A 1 114 ? -1.962 1.849 -4.099 1.00 90.06 114 VAL A O 1
ATOM 860 N N . ILE A 1 115 ? -4.208 2.008 -4.032 1.00 90.38 115 ILE A N 1
ATOM 861 C CA . ILE A 1 115 ? -4.366 2.306 -5.463 1.00 90.38 115 ILE A CA 1
ATOM 862 C C . ILE A 1 115 ? -3.737 3.655 -5.814 1.00 90.38 115 ILE A C 1
ATOM 864 O O . ILE A 1 115 ? -2.906 3.705 -6.716 1.00 90.38 115 ILE A O 1
ATOM 868 N N . HIS A 1 116 ? -4.056 4.721 -5.077 1.00 87.50 116 HIS A N 1
ATOM 869 C CA . HIS A 1 116 ? -3.508 6.056 -5.331 1.00 87.50 116 HIS A CA 1
ATOM 870 C C . HIS A 1 116 ? -1.981 6.086 -5.242 1.00 87.50 116 HIS A C 1
ATOM 872 O O . HIS A 1 116 ? -1.328 6.730 -6.064 1.00 87.50 116 HIS A O 1
ATOM 878 N N . LEU A 1 117 ? -1.394 5.378 -4.271 1.00 84.81 117 LEU A N 1
ATOM 879 C CA . LEU A 1 117 ? 0.057 5.267 -4.161 1.00 84.81 117 LEU A CA 1
ATOM 880 C C . LEU A 1 117 ? 0.657 4.622 -5.416 1.00 84.81 117 LEU A C 1
ATOM 882 O O . LEU A 1 117 ? 1.615 5.144 -5.987 1.00 84.81 117 LEU A O 1
ATOM 886 N N . ALA A 1 118 ? 0.092 3.499 -5.852 1.00 85.19 118 ALA A N 1
ATOM 887 C CA . ALA A 1 118 ? 0.621 2.760 -6.985 1.00 85.19 118 ALA A CA 1
ATOM 888 C C . ALA A 1 118 ? 0.390 3.477 -8.328 1.00 85.19 118 ALA A C 1
ATOM 890 O O . ALA A 1 118 ? 1.268 3.456 -9.192 1.00 85.19 118 ALA A O 1
ATOM 891 N N . GLU A 1 119 ? -0.734 4.183 -8.479 1.00 83.94 119 GLU A N 1
ATOM 892 C CA . GLU A 1 119 ? -0.967 5.098 -9.596 1.00 83.94 119 GLU A CA 1
ATOM 893 C C . GLU A 1 119 ? 0.090 6.200 -9.614 1.00 83.94 119 GLU A C 1
ATOM 895 O O . GLU A 1 119 ? 0.757 6.382 -10.630 1.00 83.94 119 GLU A O 1
ATOM 900 N N . HIS A 1 120 ? 0.305 6.905 -8.500 1.00 80.31 120 HIS A N 1
ATOM 901 C CA . HIS A 1 120 ? 1.272 8.003 -8.441 1.00 80.31 120 HIS A CA 1
ATOM 902 C C . HIS A 1 120 ? 2.682 7.562 -8.855 1.00 80.31 120 HIS A C 1
ATOM 904 O O . HIS A 1 120 ? 3.374 8.275 -9.584 1.00 80.31 120 HIS A O 1
ATOM 910 N N . VAL A 1 121 ? 3.089 6.360 -8.444 1.00 76.94 121 VAL A N 1
ATOM 911 C CA . VAL A 1 121 ? 4.367 5.760 -8.844 1.00 76.94 121 VAL A CA 1
ATOM 912 C C . VAL A 1 121 ? 4.420 5.489 -10.355 1.00 76.94 121 VAL A C 1
ATOM 914 O O . VAL A 1 121 ? 5.432 5.796 -10.985 1.00 76.94 121 VAL A O 1
ATOM 917 N N . ALA A 1 122 ? 3.333 5.000 -10.960 1.00 78.00 122 ALA A N 1
ATOM 918 C CA . ALA A 1 122 ? 3.246 4.818 -12.412 1.00 78.00 122 ALA A CA 1
ATOM 919 C C . ALA A 1 122 ? 3.327 6.149 -13.180 1.00 78.00 122 ALA A C 1
ATOM 921 O O . ALA A 1 122 ? 4.020 6.261 -14.191 1.00 78.00 122 ALA A O 1
ATOM 922 N N . TRP A 1 123 ? 2.639 7.190 -12.705 1.00 72.06 123 TRP A N 1
ATOM 923 C CA . TRP A 1 123 ? 2.670 8.514 -13.338 1.00 72.06 123 TRP A CA 1
ATOM 924 C C . TRP A 1 123 ? 4.063 9.148 -13.260 1.00 72.06 123 TRP A C 1
ATOM 926 O O . TRP A 1 123 ? 4.544 9.688 -14.256 1.00 72.06 123 TRP A O 1
ATOM 936 N N . ALA A 1 124 ? 4.756 9.007 -12.127 1.00 68.25 124 ALA A N 1
ATOM 937 C CA . ALA A 1 124 ? 6.122 9.499 -11.961 1.00 68.25 124 ALA A CA 1
ATOM 938 C C . ALA A 1 124 ? 7.133 8.811 -12.902 1.00 68.25 124 ALA A C 1
ATOM 940 O O . ALA A 1 124 ? 8.095 9.443 -13.341 1.00 68.25 124 ALA A O 1
ATOM 941 N N . HIS A 1 125 ? 6.911 7.540 -13.256 1.00 58.22 125 HIS A N 1
ATOM 942 C CA . HIS A 1 125 ? 7.734 6.823 -14.236 1.00 58.22 125 HIS A CA 1
ATOM 943 C C . HIS A 1 125 ? 7.654 7.457 -15.638 1.00 58.22 125 HIS A C 1
ATOM 945 O O . HIS A 1 125 ? 8.655 7.545 -16.351 1.00 58.22 125 HIS A O 1
ATOM 951 N N . ASN A 1 126 ? 6.483 7.978 -16.011 1.00 53.44 126 ASN A N 1
ATOM 952 C CA . ASN A 1 126 ? 6.234 8.548 -17.334 1.00 53.44 126 ASN A CA 1
ATOM 953 C C . ASN A 1 126 ? 6.858 9.943 -17.538 1.00 53.44 126 ASN A C 1
ATOM 955 O O . ASN A 1 126 ? 7.174 10.316 -18.669 1.00 53.44 126 ASN A O 1
ATOM 959 N N . GLU A 1 127 ? 7.106 10.700 -16.466 1.00 51.69 127 GLU A N 1
ATOM 960 C CA . GLU A 1 127 ? 7.796 11.999 -16.548 1.00 51.69 127 GLU A CA 1
ATOM 961 C C . GLU A 1 127 ? 9.310 11.862 -16.803 1.00 51.69 127 GLU A C 1
ATOM 963 O O . GLU A 1 127 ? 9.938 12.790 -17.314 1.00 51.69 127 GLU A O 1
ATOM 968 N N . ALA A 1 128 ? 9.904 10.700 -16.501 1.00 48.69 128 ALA A N 1
ATOM 969 C CA . ALA A 1 128 ? 11.342 10.444 -16.638 1.00 48.69 128 ALA A CA 1
ATOM 970 C C . ALA A 1 128 ? 11.749 9.789 -17.978 1.00 48.69 128 ALA A C 1
ATOM 972 O O . ALA A 1 128 ? 12.920 9.447 -18.168 1.00 48.69 128 ALA A O 1
ATOM 973 N N . GLY A 1 129 ? 10.806 9.616 -18.911 1.00 46.53 129 GLY A N 1
ATOM 974 C CA . GLY A 1 129 ? 11.029 8.978 -20.209 1.00 46.53 129 GLY A CA 1
ATOM 975 C C . GLY A 1 129 ? 12.085 9.687 -21.068 1.00 46.53 129 GLY A C 1
ATOM 976 O O . GLY A 1 129 ? 11.917 10.827 -21.508 1.00 46.53 129 GLY A O 1
ATOM 977 N N . LEU A 1 130 ? 13.184 8.977 -21.336 1.00 45.00 130 LEU A N 1
ATOM 978 C CA . LEU A 1 130 ? 14.252 9.352 -22.262 1.00 45.00 130 LEU A CA 1
ATOM 979 C C . LEU A 1 130 ? 13.663 9.712 -23.648 1.00 45.00 130 LEU A C 1
ATOM 981 O O . LEU A 1 130 ? 12.936 8.915 -24.230 1.00 45.00 130 LEU A O 1
ATOM 985 N N . PHE A 1 131 ? 14.032 10.886 -24.182 1.00 48.66 131 PHE A N 1
ATOM 986 C CA . PHE A 1 131 ? 13.642 11.461 -25.492 1.00 48.66 131 PHE A CA 1
ATOM 987 C C . PHE A 1 131 ? 12.346 12.285 -25.601 1.00 48.66 131 PHE A C 1
ATOM 989 O O . PHE A 1 131 ? 11.782 12.379 -26.687 1.00 48.66 131 PHE A O 1
ATOM 996 N N . GLY A 1 132 ? 11.916 12.996 -24.554 1.00 48.28 132 GLY A N 1
ATOM 997 C CA . GLY A 1 132 ? 11.088 14.207 -24.735 1.00 48.28 132 GLY A CA 1
ATOM 998 C C . GLY A 1 132 ? 9.704 14.004 -25.370 1.00 48.28 132 GLY A C 1
ATOM 999 O O . GLY A 1 132 ? 9.059 14.978 -25.752 1.00 48.28 132 GLY A O 1
ATOM 1000 N N . VAL A 1 133 ? 9.224 12.764 -25.454 1.00 44.28 133 VAL A N 1
ATOM 1001 C CA . VAL A 1 133 ? 7.825 12.449 -25.734 1.00 44.28 133 VAL A CA 1
ATOM 1002 C C . VAL A 1 133 ? 7.232 12.000 -24.410 1.00 44.28 133 VAL A C 1
ATOM 1004 O O . VAL A 1 133 ? 7.361 10.843 -24.026 1.00 44.28 133 VAL A O 1
ATOM 1007 N N . ALA A 1 134 ? 6.628 12.939 -23.684 1.00 45.34 134 ALA A N 1
ATOM 1008 C CA . ALA A 1 134 ? 5.826 12.627 -22.512 1.00 45.34 134 ALA A CA 1
ATOM 1009 C C . ALA A 1 134 ? 4.654 11.740 -22.956 1.00 45.34 134 ALA A C 1
ATOM 1011 O O . ALA A 1 134 ? 3.640 12.234 -23.455 1.00 45.34 134 ALA A O 1
ATOM 1012 N N . ALA A 1 135 ? 4.796 10.423 -22.824 1.00 47.22 135 ALA A N 1
ATOM 1013 C CA . ALA A 1 135 ? 3.654 9.533 -22.896 1.00 47.22 135 ALA A CA 1
ATOM 1014 C C . ALA A 1 135 ? 2.855 9.770 -21.611 1.00 47.22 135 ALA A C 1
ATOM 1016 O O . ALA A 1 135 ? 3.175 9.232 -20.563 1.00 47.22 135 ALA A O 1
ATOM 1017 N N . GLN A 1 136 ? 1.836 10.628 -21.672 1.00 53.22 136 GLN A N 1
ATOM 1018 C CA . GLN A 1 136 ? 0.938 10.950 -20.551 1.00 53.22 136 GLN A CA 1
ATOM 1019 C C . GLN A 1 136 ? 0.040 9.759 -20.145 1.00 53.22 136 GLN A C 1
ATOM 1021 O O . GLN A 1 136 ? -1.106 9.942 -19.743 1.00 53.22 136 GLN A O 1
ATOM 1026 N N . SER A 1 137 ? 0.497 8.522 -20.329 1.00 60.16 137 SER A N 1
ATOM 1027 C CA . SER A 1 137 ? -0.314 7.327 -20.153 1.00 60.16 137 SER A CA 1
ATOM 1028 C C . SER A 1 137 ? 0.527 6.182 -19.618 1.00 60.16 137 SER A C 1
ATOM 1030 O O . SER A 1 137 ? 1.538 5.845 -20.229 1.00 60.16 137 SER A O 1
ATOM 1032 N N . MET A 1 138 ? 0.030 5.530 -18.566 1.00 71.12 138 MET A N 1
ATOM 1033 C CA . MET A 1 138 ? 0.574 4.270 -18.057 1.00 71.12 138 MET A CA 1
ATOM 1034 C C . MET A 1 138 ? 0.812 3.263 -19.191 1.00 71.12 138 MET A C 1
ATOM 1036 O O . MET A 1 138 ? 0.009 3.170 -20.134 1.00 71.12 138 MET A O 1
ATOM 1040 N N . SER A 1 139 ? 1.886 2.486 -19.094 1.00 76.81 139 SER A N 1
ATOM 1041 C CA . SER A 1 139 ? 2.186 1.410 -20.036 1.00 76.81 139 SER A CA 1
ATOM 1042 C C . SER A 1 139 ? 1.121 0.300 -19.972 1.00 76.81 139 SER A C 1
ATOM 1044 O O . SER A 1 139 ? 0.279 0.249 -19.068 1.00 76.81 139 SER A O 1
ATOM 1046 N N . LEU A 1 140 ? 1.091 -0.592 -20.970 1.00 81.81 140 LEU A N 1
ATOM 1047 C CA . LEU A 1 140 ? 0.182 -1.747 -20.933 1.00 81.81 140 LEU A CA 1
ATOM 1048 C C . LEU A 1 140 ? 0.483 -2.661 -19.738 1.00 81.81 140 LEU A C 1
ATOM 1050 O O . LEU A 1 140 ? -0.458 -3.136 -19.102 1.00 81.81 140 LEU A O 1
ATOM 1054 N N . ASP A 1 141 ? 1.762 -2.834 -19.410 1.00 81.31 141 ASP A N 1
ATOM 1055 C CA . ASP A 1 141 ? 2.215 -3.682 -18.310 1.00 81.31 141 ASP A CA 1
ATOM 1056 C C . ASP A 1 141 ? 1.894 -3.051 -16.944 1.00 81.31 141 ASP A C 1
ATOM 1058 O O . ASP A 1 141 ? 1.370 -3.730 -16.062 1.00 81.31 141 ASP A O 1
ATOM 1062 N N . GLU A 1 142 ? 2.063 -1.732 -16.794 1.00 81.94 142 GLU A N 1
ATOM 1063 C CA . GLU A 1 142 ? 1.644 -0.985 -15.595 1.00 81.94 142 GLU A CA 1
ATOM 1064 C C . GLU A 1 142 ? 0.128 -1.067 -15.372 1.00 81.94 142 GLU A C 1
ATOM 1066 O O . GLU A 1 142 ? -0.334 -1.294 -14.253 1.00 81.94 142 GLU A O 1
ATOM 1071 N N . ARG A 1 143 ? -0.675 -0.937 -16.439 1.00 84.94 143 ARG A N 1
ATOM 1072 C CA . ARG A 1 143 ? -2.138 -1.102 -16.354 1.00 84.94 143 ARG A CA 1
ATOM 1073 C C . ARG A 1 143 ? -2.537 -2.526 -15.974 1.00 84.94 143 ARG A C 1
ATOM 1075 O O . ARG A 1 143 ? -3.460 -2.709 -15.178 1.00 84.94 143 ARG A O 1
ATOM 1082 N N . ALA A 1 144 ? -1.866 -3.532 -16.533 1.00 88.19 144 ALA A N 1
ATOM 1083 C CA . ALA A 1 144 ? -2.103 -4.928 -16.178 1.00 88.19 144 ALA A CA 1
ATOM 1084 C C . ALA A 1 144 ? -1.742 -5.196 -14.707 1.00 88.19 144 ALA A C 1
ATOM 1086 O O . ALA A 1 144 ? -2.492 -5.876 -13.997 1.00 88.19 144 ALA A O 1
ATOM 1087 N N . MET A 1 145 ? -0.650 -4.597 -14.223 1.00 88.38 145 MET A N 1
ATOM 1088 C CA . MET A 1 145 ? -0.269 -4.653 -12.816 1.00 88.38 145 MET A CA 1
ATOM 1089 C C . MET A 1 145 ? -1.313 -3.976 -11.922 1.00 88.38 145 MET A C 1
ATOM 1091 O O . MET A 1 145 ? -1.742 -4.569 -10.932 1.00 88.38 145 MET A O 1
ATOM 1095 N N . MET A 1 146 ? -1.827 -2.804 -12.312 1.00 89.56 146 MET A N 1
ATOM 1096 C CA . MET A 1 146 ? -2.920 -2.157 -11.578 1.00 89.56 146 MET A CA 1
ATOM 1097 C C . MET A 1 146 ? -4.192 -2.968 -11.500 1.00 89.56 146 MET A C 1
ATOM 1099 O O . MET A 1 146 ? -4.768 -3.090 -10.420 1.00 89.56 146 MET A O 1
ATOM 1103 N N . SER A 1 147 ? -4.589 -3.619 -12.588 1.00 90.94 147 SER A N 1
ATOM 1104 C CA . SER A 1 147 ? -5.717 -4.548 -12.541 1.00 90.94 147 SER A CA 1
ATOM 1105 C C . SER A 1 147 ? -5.475 -5.708 -11.562 1.00 90.94 147 SER A C 1
ATOM 1107 O O . SER A 1 147 ? -6.394 -6.140 -10.860 1.00 90.94 147 SER A O 1
ATOM 1109 N N . THR A 1 148 ? -4.235 -6.192 -11.476 1.00 91.38 148 THR A N 1
ATOM 1110 C CA . THR A 1 148 ? -3.849 -7.308 -10.601 1.00 91.38 148 THR A CA 1
ATOM 1111 C C . THR A 1 148 ? -3.912 -6.920 -9.121 1.00 91.38 148 THR A C 1
ATOM 1113 O O . THR A 1 148 ? -4.568 -7.614 -8.341 1.00 91.38 148 THR A O 1
ATOM 1116 N N . ILE A 1 149 ? -3.329 -5.782 -8.736 1.00 91.75 149 ILE A N 1
ATOM 1117 C CA . ILE A 1 149 ? -3.415 -5.258 -7.361 1.00 91.75 149 ILE A CA 1
ATOM 1118 C C . ILE A 1 149 ? -4.857 -4.892 -6.999 1.00 91.75 149 ILE A C 1
ATOM 1120 O O . ILE A 1 149 ? -5.322 -5.246 -5.918 1.00 91.75 149 ILE A O 1
ATOM 1124 N N . ALA A 1 150 ? -5.610 -4.254 -7.901 1.00 90.75 150 ALA A N 1
ATOM 1125 C CA . ALA A 1 150 ? -7.011 -3.917 -7.656 1.00 90.75 150 ALA A CA 1
ATOM 1126 C C . ALA A 1 150 ? -7.850 -5.168 -7.346 1.00 90.75 150 ALA A C 1
ATOM 1128 O O . ALA A 1 150 ? -8.660 -5.166 -6.416 1.00 90.75 150 ALA A O 1
ATOM 1129 N N . ARG A 1 151 ? -7.613 -6.280 -8.056 1.00 92.31 151 ARG A N 1
ATOM 1130 C CA . ARG A 1 151 ? -8.229 -7.576 -7.728 1.00 92.31 151 ARG A CA 1
ATOM 1131 C C . ARG A 1 151 ? -7.808 -8.092 -6.355 1.00 92.31 151 ARG A C 1
ATOM 1133 O O . ARG A 1 151 ? -8.680 -8.538 -5.615 1.00 92.31 151 ARG A O 1
ATOM 1140 N N . ALA A 1 152 ? -6.525 -8.006 -6.002 1.00 91.56 152 ALA A N 1
ATOM 1141 C CA . ALA A 1 152 ? -6.028 -8.413 -4.684 1.00 91.56 152 ALA A CA 1
ATOM 1142 C C . ALA A 1 152 ? -6.681 -7.611 -3.542 1.00 91.56 152 ALA A C 1
ATOM 1144 O O . ALA A 1 152 ? -7.017 -8.166 -2.498 1.00 91.56 152 ALA A O 1
ATOM 1145 N N . LEU A 1 153 ? -6.946 -6.322 -3.775 1.00 90.62 153 LEU A N 1
ATOM 1146 C CA . LEU A 1 153 ? -7.653 -5.444 -2.839 1.00 90.62 153 LEU A CA 1
ATOM 1147 C C . LEU A 1 153 ? -9.167 -5.710 -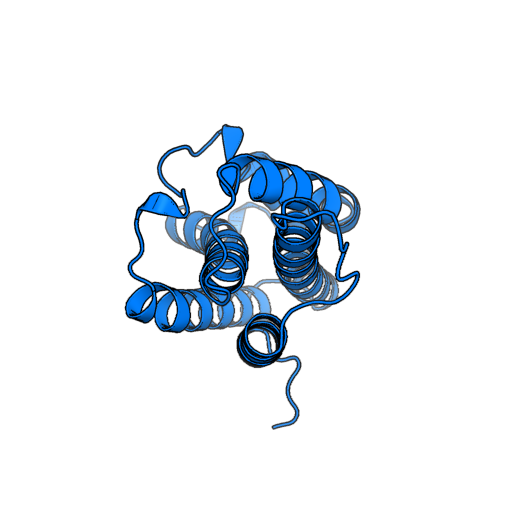2.768 1.00 90.62 153 LEU A C 1
ATOM 1149 O O . LEU A 1 153 ? -9.840 -5.257 -1.838 1.00 90.62 153 LEU A O 1
ATOM 1153 N N . GLY A 1 154 ? -9.713 -6.473 -3.717 1.00 88.06 154 GLY A N 1
ATOM 1154 C CA . GLY A 1 154 ? -11.127 -6.831 -3.779 1.00 88.06 154 GLY A CA 1
ATOM 1155 C C . GLY A 1 154 ? -11.990 -5.933 -4.671 1.00 88.06 154 GLY A C 1
ATOM 1156 O O . GLY A 1 154 ? -13.208 -6.006 -4.557 1.00 88.06 154 GLY A O 1
ATOM 1157 N N . TYR A 1 155 ? -11.398 -5.132 -5.566 1.00 81.75 155 TYR A N 1
ATOM 1158 C CA . TYR A 1 155 ? -12.115 -4.332 -6.576 1.00 81.75 155 TYR A CA 1
ATOM 1159 C C . TYR A 1 155 ? -12.554 -5.136 -7.821 1.00 81.75 155 TYR A C 1
ATOM 1161 O O . TYR A 1 155 ? -13.112 -4.581 -8.766 1.00 81.75 155 TYR A O 1
ATOM 1169 N N . GLY A 1 156 ? -12.326 -6.452 -7.847 1.00 58.34 156 GLY A N 1
ATOM 1170 C CA . GLY A 1 156 ? -12.800 -7.346 -8.906 1.00 58.34 156 GLY A CA 1
ATOM 1171 C C . GLY A 1 156 ? -14.167 -7.951 -8.586 1.00 58.34 156 GLY A C 1
ATOM 1172 O O . GLY A 1 156 ? -14.440 -8.307 -7.441 1.00 58.34 156 GLY A O 1
ATOM 1173 N N . LYS A 1 157 ? -15.019 -8.107 -9.605 1.00 33.12 157 LYS A N 1
ATOM 1174 C CA . LYS A 1 157 ? -16.248 -8.909 -9.499 1.00 33.12 157 LYS A CA 1
ATOM 1175 C C . LYS A 1 157 ? -15.873 -10.365 -9.136 1.00 33.12 157 LYS A C 1
ATOM 1177 O O . LYS A 1 157 ? -14.859 -10.827 -9.667 1.00 33.12 157 LYS A O 1
ATOM 1182 N N . PRO A 1 158 ? -16.626 -11.053 -8.252 1.00 39.94 158 PRO A N 1
ATOM 1183 C CA . PRO A 1 158 ? -16.406 -12.472 -7.961 1.00 39.94 158 PRO A CA 1
ATOM 1184 C C . PRO A 1 158 ? -16.465 -13.343 -9.219 1.00 39.94 158 PRO A C 1
ATOM 1186 O O . PRO A 1 158 ? -17.201 -12.970 -10.166 1.00 39.94 158 PRO A O 1
#

pLDDT: mean 73.91, std 15.01, range [33.12, 92.69]

Foldseek 3Di:
DFDPVLDDPVLLVLLLLLLQLLLLLLLLLDPADDPPLVVLLQVLLVVLLVQLCVDPVSVCSSVVNRCVVVVPSHSVPDDNVGSLVVSLVSLLVNLVSCVVGHDPVNLVSSLSSSLSSNVSSQQVSQVRGPDPPRPNDGDPSSVVSSVSSCVSSPVDDD

Sequence (158 aa):
MTRRESFNAAEWTLLGDAPLAAGAAVALASPGGGRSEAEAMMKGWRAAGEHFAQTELGAEIVARLDPERRPESGAARYAYASIVEEAVDLCGRAVALLRERATLEELDAYREFVIHLAEHVAWAHNEAGLFGVAAQSMSLDERAMMSTIARALGYGKP

Secondary structure (DSSP, 8-state):
---GGG--HHHHHHHHHHHHHHHHHHHHTS----S-HHHHHHHHHHHHHHHHTTSHHHHHHHHHS-GGG-GGG-GGG--HHHHHHHHHHHHHHHHHHHHHHS-HHHHHHHHHHHHHHHHHHHHHHHHT-TTS----S--HHHHHHHHHHHHHHT-S--